Protein AF-A0A7Y4ZPU4-F1 (afdb_monomer)

Sequence (107 aa):
MRFALVAPAVALLSLLAGCPEPQPPSLPTEKPAQPGRGVACENEVGLVCPAGQEDGCPRTTVHVCIAKNQAAGPACELEIALVCTAGFVDACSLTPSPSKAHLCVAH

Foldseek 3Di:
DDDDDDDDDDDDDDPDDDDPDPPPPPDDPPDPPQVFFFAALVDPDAGDDDPQWGFCSVFFRGTFTFGPPDDFAAFLVPVDADDDDPQWHFQSPDVVRRGRTTTTTGD

Structure (mmCIF, N/CA/C/O backbone):
data_AF-A0A7Y4ZPU4-F1
#
_entry.id   AF-A0A7Y4ZPU4-F1
#
loop_
_atom_site.group_PDB
_atom_site.id
_atom_site.type_symbol
_atom_site.label_atom_id
_atom_site.label_alt_id
_atom_site.label_comp_id
_atom_site.label_asym_id
_atom_site.label_entity_id
_atom_site.label_seq_id
_atom_site.pdbx_PDB_ins_code
_atom_site.Cartn_x
_atom_site.Cartn_y
_atom_site.Cartn_z
_atom_site.occupancy
_atom_site.B_iso_o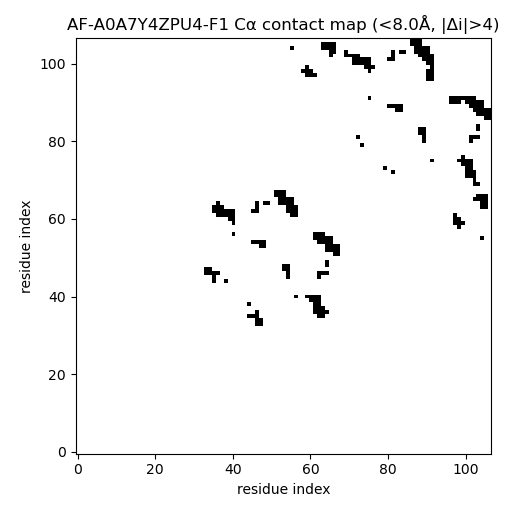r_equiv
_atom_site.auth_seq_id
_atom_site.auth_comp_id
_atom_site.auth_asym_id
_atom_site.auth_atom_id
_atom_site.pdbx_PDB_model_num
ATOM 1 N N . MET A 1 1 ? 5.004 -56.606 -62.945 1.00 37.44 1 MET A N 1
ATOM 2 C CA . MET A 1 1 ? 6.404 -57.034 -63.160 1.00 37.44 1 MET A CA 1
ATOM 3 C C . MET A 1 1 ? 7.212 -56.624 -61.937 1.00 37.44 1 MET A C 1
ATOM 5 O O . MET A 1 1 ? 7.030 -55.517 -61.455 1.00 37.44 1 MET A O 1
ATOM 9 N N . ARG A 1 2 ? 7.970 -57.573 -61.378 1.00 45.19 2 ARG A N 1
ATOM 10 C CA . ARG A 1 2 ? 8.811 -57.465 -60.171 1.00 45.19 2 ARG A CA 1
ATOM 11 C C . ARG A 1 2 ? 10.127 -56.750 -60.489 1.00 45.19 2 ARG A C 1
ATOM 13 O O . ARG A 1 2 ? 10.630 -57.030 -61.561 1.00 45.19 2 ARG A O 1
ATOM 20 N N . PHE A 1 3 ? 10.682 -55.994 -59.536 1.00 41.94 3 PHE A N 1
ATOM 21 C CA . PHE A 1 3 ? 12.110 -55.882 -59.137 1.00 41.94 3 PHE A CA 1
ATOM 22 C C . PHE A 1 3 ? 12.099 -55.077 -57.809 1.00 41.94 3 PHE A C 1
ATOM 24 O O . PHE A 1 3 ? 11.668 -53.935 -57.824 1.00 41.94 3 PHE A O 1
ATOM 31 N N . ALA A 1 4 ? 12.157 -55.659 -56.603 1.00 41.94 4 ALA A N 1
ATOM 32 C CA . ALA A 1 4 ? 13.240 -56.351 -55.885 1.00 41.94 4 ALA A CA 1
ATOM 33 C C . ALA A 1 4 ? 14.370 -55.422 -55.379 1.00 41.94 4 ALA A C 1
ATOM 35 O O . ALA A 1 4 ? 14.929 -54.689 -56.185 1.00 41.94 4 ALA A O 1
ATOM 36 N N . LEU A 1 5 ? 14.750 -55.627 -54.093 1.00 45.84 5 LEU A N 1
ATOM 37 C CA . LEU A 1 5 ? 16.078 -55.388 -53.465 1.00 45.84 5 LEU A CA 1
ATOM 38 C C . LEU A 1 5 ? 16.361 -53.915 -53.032 1.00 45.84 5 LEU A C 1
ATOM 40 O O . LEU A 1 5 ? 16.018 -53.002 -53.761 1.00 45.84 5 LEU A O 1
ATOM 44 N N . VAL A 1 6 ? 16.933 -53.531 -51.873 1.00 40.66 6 VAL A N 1
ATOM 45 C CA . VAL A 1 6 ? 17.786 -54.141 -50.823 1.00 40.66 6 VAL A CA 1
ATOM 46 C C . VAL A 1 6 ? 17.703 -53.256 -49.553 1.00 40.66 6 VAL A C 1
ATOM 48 O O . VAL A 1 6 ? 17.672 -52.035 -49.674 1.00 40.66 6 VAL A O 1
ATOM 51 N N . ALA A 1 7 ? 17.723 -53.836 -48.347 1.00 53.25 7 ALA A N 1
ATOM 52 C CA . ALA A 1 7 ? 17.980 -53.122 -47.083 1.00 53.25 7 ALA A CA 1
ATOM 53 C C . ALA A 1 7 ? 19.495 -52.949 -46.836 1.00 53.25 7 ALA A C 1
ATOM 55 O O . ALA A 1 7 ? 20.259 -53.836 -47.212 1.00 53.25 7 ALA A O 1
ATOM 56 N N . PRO A 1 8 ? 19.942 -51.927 -46.085 1.00 47.34 8 PRO A N 1
ATOM 57 C CA . PRO A 1 8 ? 20.579 -52.307 -44.826 1.00 47.34 8 PRO A CA 1
ATOM 58 C C . PRO A 1 8 ? 20.274 -51.381 -43.648 1.00 47.34 8 PRO A C 1
ATOM 60 O O . PRO A 1 8 ? 19.991 -50.192 -43.770 1.00 47.34 8 PRO A O 1
ATOM 63 N N . ALA A 1 9 ? 20.375 -52.010 -42.485 1.00 50.38 9 ALA A N 1
ATOM 64 C CA . ALA A 1 9 ? 20.382 -51.423 -41.169 1.00 50.38 9 ALA A CA 1
ATOM 65 C C . ALA A 1 9 ? 21.419 -50.302 -41.027 1.00 50.38 9 ALA A C 1
ATOM 67 O O . ALA A 1 9 ? 22.581 -50.468 -41.393 1.00 50.38 9 ALA A O 1
ATOM 68 N N . VAL A 1 10 ? 21.021 -49.226 -40.353 1.00 48.72 10 VAL A N 1
ATOM 69 C CA . VAL A 1 10 ? 21.949 -48.441 -39.542 1.00 48.72 10 VAL A CA 1
ATOM 70 C C . VAL A 1 10 ? 21.366 -48.392 -38.140 1.00 48.72 10 VAL A C 1
ATOM 72 O O . VAL A 1 10 ? 20.473 -47.610 -37.826 1.00 48.72 10 VAL A O 1
ATOM 75 N N . ALA A 1 11 ? 21.857 -49.311 -37.314 1.00 50.72 11 ALA A N 1
ATOM 76 C CA . ALA A 1 11 ? 21.788 -49.188 -35.876 1.00 50.72 11 ALA A CA 1
ATOM 77 C C . ALA A 1 11 ? 22.600 -47.952 -35.479 1.00 50.72 11 ALA A C 1
ATOM 79 O O . ALA A 1 11 ? 23.812 -47.915 -35.676 1.00 50.72 11 ALA A O 1
ATOM 80 N N . LEU A 1 12 ? 21.936 -46.952 -34.914 1.00 44.75 12 LEU A N 1
ATOM 81 C CA . LEU A 1 12 ? 22.599 -45.892 -34.169 1.00 44.75 12 LEU A CA 1
ATOM 82 C C . LEU A 1 12 ? 22.114 -45.980 -32.727 1.00 44.75 12 LEU A C 1
ATOM 84 O O . LEU A 1 12 ? 21.117 -45.381 -32.330 1.00 44.75 12 LEU A O 1
ATOM 88 N N . LEU A 1 13 ? 22.854 -46.793 -31.966 1.00 51.53 13 LEU A N 1
ATOM 89 C CA . LEU A 1 13 ? 22.993 -46.663 -30.521 1.00 51.53 13 LEU A CA 1
ATOM 90 C C . LEU A 1 13 ? 23.237 -45.185 -30.202 1.00 51.53 13 LEU A C 1
ATOM 92 O O . LEU A 1 13 ? 24.300 -44.653 -30.510 1.00 51.53 13 LEU A O 1
ATOM 96 N N . SER A 1 14 ? 22.277 -44.545 -29.548 1.00 48.19 14 SER A N 1
ATOM 97 C CA . SER A 1 14 ? 22.527 -43.318 -28.799 1.00 48.19 14 SER A CA 1
ATOM 98 C C . SER A 1 14 ? 22.435 -43.662 -27.318 1.00 48.19 14 SER A C 1
ATOM 100 O O . SER A 1 14 ? 21.383 -43.554 -26.697 1.00 48.19 14 SER A O 1
ATOM 102 N N . LEU A 1 15 ? 23.565 -44.128 -26.773 1.00 50.88 15 LEU A N 1
ATOM 103 C CA . LEU A 1 15 ? 23.901 -43.909 -25.370 1.00 50.88 15 LEU A CA 1
ATOM 104 C C . LEU A 1 15 ? 24.058 -42.399 -25.186 1.00 50.88 15 LEU A C 1
ATOM 106 O O . LEU A 1 15 ? 25.107 -41.852 -25.515 1.00 50.88 15 LEU A O 1
ATOM 110 N N . LEU A 1 16 ? 23.051 -41.737 -24.631 1.00 47.94 16 LEU A N 1
ATOM 111 C CA . LEU A 1 16 ? 23.253 -40.466 -23.956 1.00 47.94 16 LEU A CA 1
ATOM 112 C C . LEU A 1 16 ? 22.496 -40.523 -22.638 1.00 47.94 16 LEU A C 1
ATOM 114 O O . LEU A 1 16 ? 21.275 -40.615 -22.603 1.00 47.94 16 LEU A O 1
ATOM 118 N N . ALA A 1 17 ? 23.317 -40.598 -21.591 1.00 46.34 17 ALA A N 1
ATOM 119 C CA . ALA A 1 17 ? 23.124 -40.083 -20.250 1.00 46.34 17 ALA A CA 1
ATOM 120 C C . ALA A 1 17 ? 21.689 -39.696 -19.891 1.00 46.34 17 ALA A C 1
ATOM 122 O O . ALA A 1 17 ? 21.120 -38.771 -20.467 1.00 46.34 17 ALA A O 1
ATOM 123 N N . GLY A 1 18 ? 21.175 -40.345 -18.844 1.00 51.59 18 GLY A N 1
ATOM 124 C CA . GLY A 1 18 ? 20.063 -39.808 -18.083 1.00 51.59 18 GLY A CA 1
ATOM 125 C C . GLY A 1 18 ? 20.314 -38.333 -17.793 1.00 51.59 18 GLY A C 1
ATOM 126 O O . GLY A 1 18 ? 21.226 -37.977 -17.046 1.00 51.59 18 GLY A O 1
ATOM 127 N N . CYS A 1 19 ? 19.514 -37.477 -18.418 1.00 45.66 19 CYS A N 1
ATOM 128 C CA . CYS A 1 19 ? 19.313 -36.139 -17.917 1.00 45.66 19 CYS A CA 1
ATOM 129 C C . CYS A 1 19 ? 18.569 -36.315 -16.589 1.00 45.66 19 CYS A C 1
ATOM 131 O O . CYS A 1 19 ? 17.495 -36.921 -16.601 1.00 45.66 19 CYS A O 1
ATOM 133 N N . PRO A 1 20 ? 19.096 -35.852 -15.443 1.00 52.03 20 PRO A N 1
ATOM 134 C CA . PRO A 1 20 ? 18.222 -35.632 -14.309 1.00 52.03 20 PRO A CA 1
ATOM 135 C C . PRO A 1 20 ? 17.140 -34.667 -14.790 1.00 52.03 20 PRO A C 1
ATOM 137 O O . PRO A 1 20 ? 17.436 -33.563 -15.253 1.00 52.03 20 PRO A O 1
ATOM 140 N N . GLU A 1 21 ? 15.900 -35.140 -14.765 1.00 60.25 21 GLU A N 1
ATOM 141 C CA . GLU A 1 21 ? 14.722 -34.325 -15.012 1.00 60.25 21 GLU A CA 1
ATOM 142 C C . GLU A 1 21 ? 14.836 -33.093 -14.100 1.00 60.25 21 GLU A C 1
ATOM 144 O O . GLU A 1 21 ? 15.022 -33.262 -12.889 1.00 60.25 21 GLU A O 1
ATOM 149 N N . PRO A 1 22 ? 14.820 -31.856 -14.629 1.00 51.62 22 PRO A N 1
ATOM 150 C CA . PRO A 1 22 ? 14.807 -30.680 -13.779 1.00 51.62 22 PRO A CA 1
ATOM 151 C C . PRO A 1 22 ? 13.540 -30.755 -12.935 1.00 51.62 22 PRO A C 1
ATOM 153 O O . PRO A 1 22 ? 12.439 -30.589 -13.457 1.00 51.62 22 PRO A O 1
ATOM 156 N N . GLN A 1 23 ? 13.673 -31.043 -11.640 1.00 54.34 23 GLN A N 1
ATOM 157 C CA . GLN A 1 23 ? 12.550 -30.900 -10.728 1.00 54.34 23 GLN A CA 1
ATOM 158 C C . GLN A 1 23 ? 12.164 -29.419 -10.760 1.00 54.34 23 GLN A C 1
ATOM 160 O O . GLN A 1 23 ? 13.005 -28.581 -10.412 1.00 54.34 23 GLN A O 1
ATOM 165 N N . PRO A 1 24 ? 10.950 -29.064 -11.220 1.00 58.91 24 PRO A N 1
ATOM 166 C CA . PRO A 1 24 ? 10.526 -27.681 -11.179 1.00 58.91 24 PRO A CA 1
ATOM 167 C C . PRO A 1 24 ? 10.590 -27.233 -9.715 1.00 58.91 24 PRO A C 1
ATOM 169 O O . PRO A 1 24 ? 10.145 -27.981 -8.838 1.00 58.91 24 PRO A O 1
ATOM 172 N N . PRO A 1 25 ? 11.174 -26.062 -9.413 1.00 56.69 25 PRO A N 1
ATOM 173 C CA . PRO A 1 25 ? 11.153 -25.551 -8.056 1.00 56.69 25 PRO A CA 1
ATOM 174 C C . PRO A 1 25 ? 9.690 -25.433 -7.629 1.00 56.69 25 PRO A C 1
ATOM 176 O O . PRO A 1 25 ? 8.903 -24.738 -8.272 1.00 56.69 25 PRO A O 1
ATOM 179 N N . SER A 1 26 ? 9.320 -26.144 -6.564 1.00 55.78 26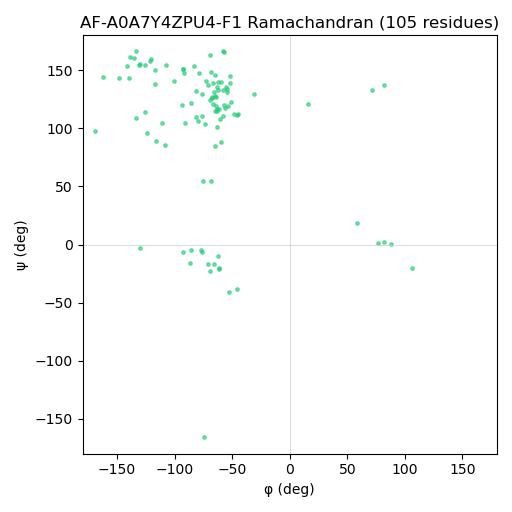 SER A N 1
ATOM 180 C CA . SER A 1 26 ? 8.026 -25.995 -5.906 1.00 55.78 26 SER A CA 1
ATOM 181 C C . SER A 1 26 ? 7.962 -24.596 -5.300 1.00 55.78 26 SER A C 1
ATOM 183 O O . SER A 1 26 ? 8.315 -24.397 -4.138 1.00 55.78 26 SER A O 1
ATOM 185 N N . LEU A 1 27 ? 7.574 -23.608 -6.106 1.00 56.94 27 LEU A N 1
ATOM 186 C CA . LEU A 1 27 ? 7.269 -22.281 -5.602 1.00 56.94 27 LEU A CA 1
ATOM 187 C C . LEU A 1 27 ? 6.012 -22.382 -4.726 1.00 56.94 27 LEU A C 1
ATOM 189 O O . LEU A 1 27 ? 5.078 -23.115 -5.078 1.00 56.94 27 LEU A O 1
ATOM 193 N N . PRO A 1 28 ? 5.976 -21.683 -3.575 1.00 54.09 28 PRO A N 1
ATOM 194 C CA . PRO A 1 28 ? 4.748 -21.538 -2.807 1.00 54.09 28 PRO A CA 1
ATOM 195 C C . PRO A 1 28 ? 3.651 -21.042 -3.748 1.00 54.09 28 PRO A C 1
ATOM 197 O O . PRO A 1 28 ? 3.938 -20.304 -4.686 1.00 54.09 28 PRO A O 1
ATOM 200 N N . THR A 1 29 ? 2.414 -21.495 -3.536 1.00 47.56 29 THR A N 1
ATOM 201 C CA . THR A 1 29 ? 1.265 -21.135 -4.373 1.00 47.56 29 THR A CA 1
ATOM 202 C C . THR A 1 29 ? 1.074 -19.610 -4.330 1.00 47.56 29 THR A C 1
ATOM 204 O O . THR A 1 29 ? 0.412 -19.048 -3.459 1.00 47.56 29 THR A O 1
ATOM 207 N N . GLU A 1 30 ? 1.752 -18.899 -5.228 1.00 51.09 30 GLU A N 1
ATOM 208 C CA . GLU A 1 30 ? 1.542 -17.480 -5.431 1.00 51.09 30 GLU A CA 1
ATOM 209 C C . GLU A 1 30 ? 0.215 -17.369 -6.165 1.00 51.09 30 GLU A C 1
ATOM 211 O O . GLU A 1 30 ? 0.082 -17.669 -7.354 1.00 51.09 30 GLU A O 1
ATOM 216 N N . LYS A 1 31 ? -0.806 -16.984 -5.392 1.00 48.72 31 LYS A N 1
ATOM 217 C CA . LYS A 1 31 ? -2.016 -16.317 -5.874 1.00 48.72 31 LYS A CA 1
ATOM 218 C C . LYS A 1 31 ? -1.640 -15.480 -7.104 1.00 48.72 31 LYS A C 1
ATOM 220 O O . LYS A 1 31 ? -0.681 -14.720 -6.981 1.00 48.72 31 LYS A O 1
ATOM 225 N N . PRO A 1 32 ? -2.352 -15.588 -8.245 1.00 49.47 32 PRO A N 1
ATOM 226 C CA . PRO A 1 32 ? -1.946 -14.917 -9.472 1.00 49.47 32 PRO A CA 1
ATOM 227 C C . PRO A 1 32 ? -1.634 -13.454 -9.173 1.00 49.47 32 PRO A C 1
ATOM 229 O O . PRO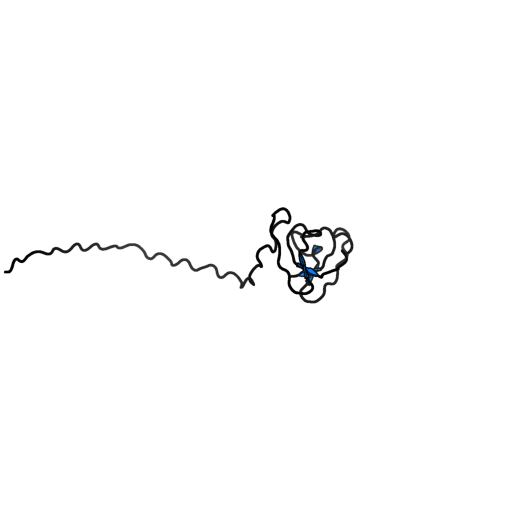 A 1 32 ? -2.531 -12.706 -8.767 1.00 49.47 32 PRO A O 1
ATOM 232 N N . ALA A 1 33 ? -0.361 -13.071 -9.295 1.00 55.31 33 ALA A N 1
ATOM 233 C CA . ALA A 1 33 ? 0.032 -11.679 -9.219 1.00 55.31 33 ALA A CA 1
ATOM 234 C C . ALA A 1 33 ? -0.761 -10.978 -10.320 1.00 55.31 33 ALA A C 1
ATOM 236 O O . ALA A 1 33 ? -0.596 -11.278 -11.504 1.00 55.31 33 ALA A O 1
ATOM 237 N N . GLN A 1 34 ? -1.721 -10.139 -9.925 1.00 60.88 34 GLN A N 1
ATOM 238 C CA . GLN A 1 34 ? -2.487 -9.370 -10.893 1.00 60.88 34 GLN A CA 1
ATOM 239 C C . GLN A 1 34 ? -1.484 -8.591 -11.749 1.00 60.88 34 GLN A C 1
ATOM 241 O O . GLN A 1 34 ? -0.528 -8.046 -11.186 1.00 60.88 34 GLN A O 1
ATOM 246 N N . PRO A 1 35 ? -1.661 -8.552 -13.080 1.00 60.00 35 PRO A N 1
ATOM 247 C CA . PRO A 1 35 ? -0.747 -7.826 -13.947 1.00 60.00 35 PRO A CA 1
ATOM 248 C C . PRO A 1 35 ? -0.624 -6.387 -13.430 1.00 60.00 35 PRO A C 1
ATOM 250 O O . PRO A 1 35 ? -1.626 -5.691 -13.289 1.00 60.00 35 PRO A O 1
ATOM 253 N N . GLY A 1 36 ? 0.596 -5.994 -13.056 1.00 67.94 36 GLY A N 1
ATOM 254 C CA . GLY A 1 36 ? 0.906 -4.670 -12.515 1.00 67.94 36 GLY A CA 1
ATOM 255 C C . GLY A 1 36 ? 1.179 -4.604 -11.010 1.00 67.94 36 GLY A C 1
ATOM 256 O O . GLY A 1 36 ? 1.836 -3.664 -10.588 1.00 67.94 36 GLY A O 1
ATOM 257 N N . ARG A 1 37 ? 0.768 -5.571 -10.174 1.00 81.50 37 ARG A N 1
ATOM 258 C CA . ARG A 1 37 ? 1.001 -5.456 -8.718 1.00 81.50 37 ARG A CA 1
ATOM 259 C C . ARG A 1 37 ? 2.501 -5.456 -8.403 1.00 81.50 37 ARG A C 1
ATOM 261 O O . ARG A 1 37 ? 3.213 -6.371 -8.801 1.00 81.50 37 ARG A O 1
ATOM 268 N N . GLY A 1 38 ? 2.961 -4.455 -7.655 1.00 83.06 38 GLY A N 1
ATOM 269 C CA . GLY A 1 38 ? 4.372 -4.306 -7.283 1.00 83.06 38 GLY A CA 1
ATOM 270 C C . GLY A 1 38 ? 5.267 -3.766 -8.403 1.00 83.06 38 GLY A C 1
ATOM 271 O O . GLY A 1 38 ? 6.466 -3.606 -8.191 1.00 83.06 38 GLY A O 1
ATOM 272 N N . VAL A 1 39 ? 4.707 -3.458 -9.577 1.00 88.56 39 VAL A N 1
ATOM 273 C CA . VAL A 1 39 ? 5.425 -2.754 -10.644 1.00 88.56 39 VAL A CA 1
ATOM 274 C C . VAL A 1 39 ? 5.589 -1.292 -10.241 1.00 88.56 39 VAL A C 1
ATOM 276 O O . VAL A 1 39 ? 4.681 -0.708 -9.652 1.00 88.56 39 VAL A O 1
ATOM 279 N N . ALA A 1 40 ? 6.747 -0.704 -10.542 1.00 89.06 40 ALA A N 1
ATOM 280 C CA . ALA A 1 40 ? 7.015 0.697 -10.241 1.00 89.06 40 ALA A CA 1
ATOM 281 C C . ALA A 1 40 ? 6.040 1.613 -10.993 1.00 89.06 40 ALA A C 1
ATOM 283 O O . ALA A 1 40 ? 5.728 1.355 -12.159 1.00 89.06 40 ALA A O 1
ATOM 284 N N . CYS A 1 41 ? 5.582 2.657 -10.315 1.00 89.69 41 CYS A N 1
ATOM 285 C CA . CYS A 1 41 ? 4.586 3.608 -10.804 1.00 89.69 41 CYS A CA 1
ATOM 286 C C . CYS A 1 41 ? 4.988 4.384 -12.061 1.00 89.69 41 CYS A C 1
ATOM 288 O O . CYS A 1 41 ? 4.148 4.939 -12.761 1.00 89.69 41 CYS A O 1
ATOM 290 N N . GLU A 1 42 ? 6.284 4.444 -12.338 1.00 89.81 42 GLU A N 1
ATOM 291 C CA . GLU A 1 42 ? 6.858 5.056 -13.528 1.00 89.81 42 GLU A CA 1
ATOM 292 C C . GLU A 1 42 ? 6.583 4.238 -14.795 1.00 89.81 42 GLU A C 1
ATOM 294 O O . GLU A 1 42 ? 6.730 4.752 -15.903 1.00 89.81 42 GLU A O 1
ATOM 299 N N . ASN A 1 43 ? 6.201 2.967 -14.651 1.00 86.81 43 ASN A N 1
ATOM 300 C CA . ASN A 1 43 ? 5.780 2.154 -15.779 1.00 86.81 43 ASN A CA 1
ATOM 301 C C . ASN A 1 43 ? 4.318 2.469 -16.096 1.00 86.81 43 ASN A C 1
ATOM 303 O O . ASN A 1 43 ? 3.473 2.435 -15.210 1.00 86.81 43 ASN A O 1
ATOM 307 N N . GLU A 1 44 ? 4.002 2.702 -17.370 1.00 83.06 44 GLU A N 1
ATOM 308 C CA . GLU A 1 44 ? 2.639 2.996 -17.837 1.00 83.06 44 GLU A CA 1
ATOM 309 C C . GLU A 1 44 ? 1.753 1.735 -17.877 1.00 83.06 44 GLU A C 1
ATOM 311 O O . GLU A 1 44 ? 1.182 1.361 -18.903 1.00 83.06 44 GLU A O 1
ATOM 316 N N . VAL A 1 45 ? 1.664 1.040 -16.745 1.00 84.12 45 VAL A N 1
ATOM 317 C CA . VAL A 1 45 ? 0.766 -0.089 -16.512 1.00 84.12 45 VAL A CA 1
ATOM 318 C C . VAL A 1 45 ? -0.358 0.357 -15.581 1.00 84.12 45 VAL A C 1
ATOM 320 O O . VAL A 1 45 ? -0.216 1.307 -14.823 1.00 84.12 45 VAL A O 1
ATOM 323 N N . GLY A 1 46 ? -1.510 -0.303 -15.647 1.00 78.00 46 GLY A N 1
ATOM 324 C CA . GLY A 1 46 ? -2.615 -0.052 -14.723 1.00 78.00 46 GLY A CA 1
ATOM 325 C C . GLY A 1 46 ? -2.907 -1.298 -13.907 1.00 78.00 46 GLY A C 1
ATOM 326 O O . GLY A 1 46 ? -2.947 -2.398 -14.465 1.00 78.00 46 GLY A O 1
ATOM 327 N N . LEU A 1 47 ? -3.150 -1.137 -12.606 1.00 87.19 47 LEU A N 1
ATOM 328 C CA . LEU A 1 47 ? -3.583 -2.243 -11.760 1.00 87.19 47 LEU A CA 1
ATOM 329 C C . LEU A 1 47 ? -5.109 -2.289 -11.662 1.00 87.19 47 LEU A C 1
ATOM 331 O O . LEU A 1 47 ? -5.763 -1.362 -11.185 1.00 87.19 47 LEU A O 1
ATOM 335 N N . VAL A 1 48 ? -5.693 -3.409 -12.088 1.00 88.38 48 VAL A N 1
ATOM 336 C CA . VAL A 1 48 ? -7.133 -3.644 -11.937 1.00 88.38 48 VAL A CA 1
ATOM 337 C C . VAL A 1 48 ? -7.423 -4.101 -10.513 1.00 88.38 48 VAL A C 1
ATOM 339 O O . VAL A 1 48 ? -7.160 -5.247 -10.145 1.00 88.38 48 VAL A O 1
ATOM 342 N N . CYS A 1 49 ? -8.007 -3.209 -9.722 1.00 87.25 49 CYS A N 1
ATOM 343 C CA . CYS A 1 49 ? -8.337 -3.484 -8.332 1.00 87.25 49 CYS A CA 1
ATOM 344 C C . CYS A 1 49 ? -9.767 -4.020 -8.141 1.00 87.25 49 CYS A C 1
ATOM 346 O O . CYS A 1 49 ? -10.663 -3.696 -8.927 1.00 87.25 49 CYS A O 1
ATOM 348 N N . PRO A 1 50 ? -10.007 -4.837 -7.096 1.00 88.25 50 PRO A N 1
ATOM 349 C CA . PRO A 1 50 ? -11.344 -5.308 -6.741 1.00 88.25 50 PRO A CA 1
ATOM 350 C C . PRO A 1 50 ? -12.335 -4.168 -6.467 1.00 88.25 50 PRO A C 1
ATOM 352 O O . PRO A 1 50 ? -11.960 -3.015 -6.244 1.00 88.25 50 PRO A O 1
ATOM 355 N N . ALA A 1 51 ? -13.627 -4.502 -6.407 1.00 86.62 51 ALA A N 1
ATOM 356 C CA . ALA A 1 51 ? -14.656 -3.548 -6.002 1.00 86.62 51 ALA A CA 1
ATOM 357 C C . ALA A 1 51 ? -14.325 -2.923 -4.632 1.00 86.62 51 ALA A C 1
ATOM 359 O O . ALA A 1 51 ? -13.951 -3.617 -3.689 1.00 86.62 51 ALA A O 1
ATOM 360 N N . GLY A 1 52 ? -14.458 -1.598 -4.536 1.00 84.94 52 GLY A N 1
ATOM 361 C CA . GLY A 1 52 ? -14.097 -0.842 -3.331 1.00 84.94 52 GLY A CA 1
ATOM 362 C C . GLY A 1 52 ? -12.608 -0.504 -3.201 1.00 84.94 52 GLY A C 1
ATOM 363 O O . GLY A 1 52 ? -12.235 0.141 -2.225 1.00 84.94 52 GLY A O 1
ATOM 364 N N . GLN A 1 53 ? -11.775 -0.871 -4.179 1.00 90.38 53 GLN A N 1
ATOM 365 C CA . GLN A 1 53 ? -10.352 -0.533 -4.220 1.00 90.38 53 GLN A CA 1
ATOM 366 C C . GLN A 1 53 ? -9.990 0.256 -5.485 1.00 90.38 53 GLN A C 1
ATOM 368 O O . GLN A 1 53 ? -10.720 0.241 -6.480 1.00 90.38 53 GLN A O 1
ATOM 373 N N . GLU A 1 54 ? -8.883 0.983 -5.430 1.00 90.69 54 GLU A N 1
ATOM 374 C CA . GLU A 1 54 ? -8.318 1.754 -6.540 1.00 90.69 54 GLU A CA 1
ATOM 375 C C . GLU A 1 54 ? -6.807 1.533 -6.628 1.00 90.69 54 GLU A C 1
ATOM 377 O O . GLU A 1 54 ? -6.184 1.090 -5.659 1.00 90.69 54 GLU A O 1
ATOM 382 N N . ASP A 1 55 ? -6.236 1.824 -7.797 1.00 90.19 55 ASP A N 1
ATOM 383 C CA . ASP A 1 55 ? -4.789 1.813 -7.980 1.00 90.19 55 ASP A CA 1
ATOM 384 C C . ASP A 1 55 ? -4.164 2.903 -7.102 1.00 90.19 55 ASP A C 1
ATOM 386 O O . ASP A 1 55 ? -4.479 4.089 -7.222 1.00 90.19 55 ASP A O 1
ATOM 390 N N . GLY A 1 56 ? -3.311 2.473 -6.178 1.00 89.38 56 GLY A N 1
ATOM 391 C CA . GLY A 1 56 ? -2.654 3.313 -5.194 1.00 89.38 56 GLY A CA 1
ATOM 392 C C . GLY A 1 56 ? -1.505 4.133 -5.747 1.00 89.38 56 GLY A C 1
ATOM 393 O O . GLY A 1 56 ? -1.031 5.009 -5.033 1.00 89.38 56 GLY A O 1
ATOM 394 N N . CYS A 1 57 ? -1.117 3.926 -7.006 1.00 90.50 57 CYS A N 1
ATOM 395 C CA . CYS A 1 57 ? 0.016 4.594 -7.626 1.00 90.50 57 CYS A CA 1
ATOM 396 C C . CYS A 1 57 ? 0.143 6.126 -7.418 1.00 90.50 57 CYS A C 1
ATOM 398 O O . CYS A 1 57 ? 1.246 6.591 -7.143 1.00 90.50 57 CYS A O 1
ATOM 400 N N . PRO A 1 58 ? -0.923 6.958 -7.408 1.00 86.31 58 PRO A N 1
ATOM 401 C CA . PRO A 1 58 ? -0.792 8.383 -7.053 1.00 86.31 58 PRO A CA 1
ATOM 402 C C . PRO A 1 58 ? -0.310 8.656 -5.611 1.00 86.31 58 PRO A C 1
ATOM 404 O O . PRO A 1 58 ? -0.046 9.802 -5.252 1.00 86.31 58 PRO A O 1
ATOM 407 N N . ARG A 1 59 ? -0.251 7.630 -4.759 1.00 88.25 59 ARG A N 1
ATOM 408 C CA . ARG A 1 59 ? 0.053 7.685 -3.320 1.00 88.25 59 ARG A CA 1
ATOM 409 C C . ARG A 1 59 ? 1.140 6.686 -2.896 1.00 88.25 59 ARG A C 1
ATOM 411 O O . ARG A 1 59 ? 1.527 6.659 -1.723 1.00 88.25 59 ARG A O 1
ATOM 418 N N . THR A 1 60 ? 1.629 5.871 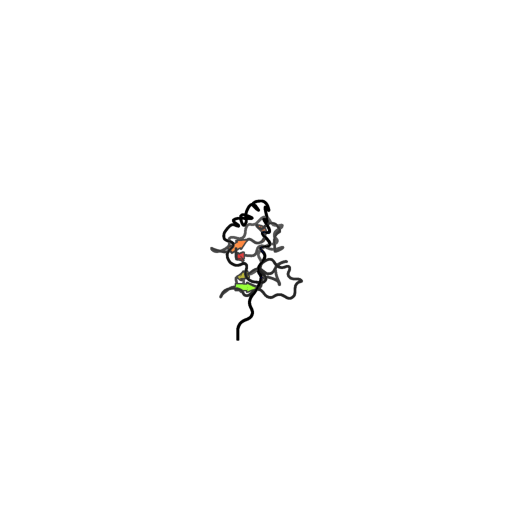-3.826 1.00 90.12 60 THR A N 1
ATOM 419 C CA . THR A 1 60 ? 2.619 4.814 -3.603 1.00 90.12 60 THR A CA 1
ATOM 420 C C . THR A 1 60 ? 3.712 4.863 -4.672 1.00 90.12 60 THR A C 1
ATOM 422 O O . THR A 1 60 ? 3.589 5.554 -5.674 1.00 90.12 60 THR A O 1
ATOM 425 N N . THR A 1 61 ? 4.822 4.164 -4.456 1.00 90.75 61 THR A N 1
ATOM 426 C CA . THR A 1 61 ? 5.929 4.030 -5.420 1.00 90.75 61 THR A CA 1
ATOM 427 C C . THR A 1 61 ? 5.719 2.875 -6.396 1.00 90.75 61 THR A C 1
ATOM 429 O O . THR A 1 61 ? 6.377 2.796 -7.430 1.00 90.75 61 THR A O 1
ATOM 432 N N . VAL A 1 62 ? 4.794 1.973 -6.074 1.00 91.06 62 VAL A N 1
ATOM 433 C CA . VAL A 1 62 ? 4.416 0.828 -6.900 1.00 91.06 62 VAL A CA 1
ATOM 434 C C . VAL A 1 62 ? 2.906 0.756 -7.037 1.00 91.06 62 VAL A C 1
ATOM 436 O O . VAL A 1 62 ? 2.171 1.174 -6.139 1.00 91.06 62 VAL A O 1
ATOM 439 N N . HIS A 1 63 ? 2.441 0.153 -8.120 1.00 90.94 63 HIS A N 1
ATOM 440 C CA . HIS A 1 63 ? 1.037 -0.174 -8.308 1.00 90.94 63 HIS A CA 1
ATOM 441 C C . HIS A 1 63 ? 0.592 -1.210 -7.270 1.00 90.94 63 HIS A C 1
ATOM 443 O O . HIS A 1 63 ? 1.049 -2.359 -7.243 1.00 90.94 63 HIS A O 1
ATOM 449 N N . VAL A 1 64 ? -0.318 -0.802 -6.392 1.00 90.88 64 VAL A N 1
ATOM 450 C CA . VAL A 1 64 ? -0.902 -1.648 -5.351 1.00 90.88 64 VAL A CA 1
ATOM 451 C C . VAL A 1 64 ? -2.329 -1.201 -5.093 1.00 90.88 64 VAL A C 1
ATOM 453 O O . VAL A 1 64 ? -2.629 -0.013 -5.147 1.00 90.88 64 VAL A O 1
ATOM 456 N N . CYS A 1 65 ? -3.227 -2.140 -4.819 1.00 90.44 65 CYS A N 1
ATOM 457 C CA . CYS A 1 65 ? -4.606 -1.783 -4.532 1.00 90.44 65 CYS A CA 1
ATOM 458 C C . CYS A 1 65 ? -4.744 -1.230 -3.116 1.00 90.44 65 CYS A C 1
ATOM 460 O O . CYS A 1 65 ? -4.306 -1.853 -2.147 1.00 90.44 65 CYS A O 1
ATOM 462 N N . ILE A 1 66 ? -5.392 -0.076 -3.007 1.00 90.12 66 ILE A N 1
ATOM 463 C CA . ILE A 1 66 ? -5.750 0.570 -1.741 1.00 90.12 66 ILE A CA 1
ATOM 464 C C . ILE A 1 66 ? -7.262 0.734 -1.653 1.00 90.12 66 ILE A C 1
ATOM 466 O O . ILE A 1 66 ? -7.960 0.716 -2.669 1.00 90.12 66 ILE A O 1
ATOM 470 N N . ALA A 1 67 ? -7.788 0.899 -0.443 1.00 86.69 67 ALA A N 1
ATOM 471 C CA . ALA A 1 67 ? -9.206 1.183 -0.264 1.00 86.69 67 ALA A CA 1
ATOM 472 C C . ALA A 1 67 ? -9.586 2.532 -0.908 1.00 86.69 67 ALA A C 1
ATOM 474 O O . ALA A 1 67 ? -8.893 3.541 -0.735 1.00 86.69 67 ALA A O 1
ATOM 475 N N . LYS A 1 68 ? -10.716 2.560 -1.630 1.00 85.31 68 LYS A N 1
ATOM 476 C CA . LYS A 1 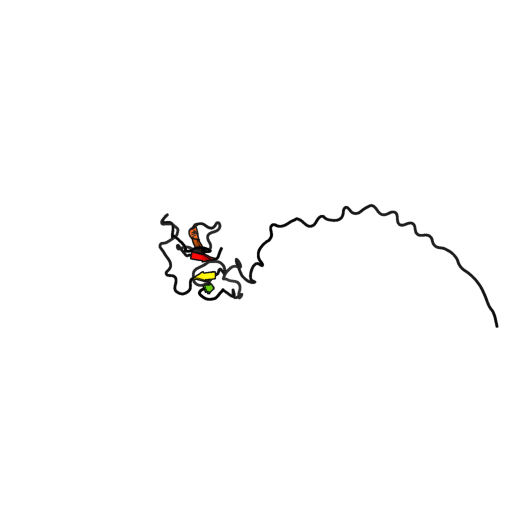68 ? -11.228 3.800 -2.228 1.00 85.31 68 LYS A CA 1
ATOM 477 C C . LYS A 1 68 ? -11.509 4.846 -1.161 1.00 85.31 68 LYS A C 1
ATOM 479 O O . LYS A 1 68 ? -12.085 4.527 -0.122 1.00 85.31 68 LYS A O 1
ATOM 484 N N . ASN A 1 69 ? -11.175 6.102 -1.453 1.00 81.25 69 ASN A N 1
ATOM 485 C CA . ASN A 1 69 ? -11.379 7.240 -0.544 1.00 81.25 69 ASN A CA 1
ATOM 486 C C . ASN A 1 69 ? -10.669 7.105 0.815 1.00 81.25 69 ASN A C 1
ATOM 488 O O . ASN A 1 69 ? -11.026 7.801 1.766 1.00 81.25 69 ASN A O 1
ATOM 492 N N . GLN A 1 70 ? -9.668 6.229 0.934 1.00 82.62 70 GLN A N 1
ATOM 493 C CA . GLN A 1 70 ? -8.855 6.189 2.139 1.00 82.62 70 GLN A CA 1
ATOM 494 C C . GLN A 1 70 ? -8.020 7.472 2.241 1.00 82.62 70 GLN A C 1
ATOM 496 O O . GLN A 1 70 ? -7.279 7.812 1.316 1.00 82.62 70 GLN A O 1
ATOM 501 N N . ALA A 1 71 ? -8.104 8.167 3.374 1.00 82.38 71 ALA A N 1
ATOM 502 C CA . ALA A 1 71 ? -7.174 9.243 3.687 1.00 82.38 71 ALA A CA 1
ATOM 503 C C . ALA A 1 71 ? -5.788 8.662 4.004 1.00 82.38 71 ALA A C 1
ATOM 505 O O . ALA A 1 71 ? -5.681 7.669 4.726 1.00 82.38 71 ALA A O 1
ATOM 506 N N . ALA A 1 72 ? -4.736 9.290 3.476 1.00 84.81 72 ALA A N 1
ATOM 507 C CA . ALA A 1 72 ? -3.382 8.992 3.921 1.00 84.81 72 ALA A CA 1
ATOM 508 C C . ALA A 1 72 ? -3.249 9.355 5.404 1.00 84.81 72 ALA A C 1
ATOM 510 O O . ALA A 1 72 ? -3.700 10.421 5.832 1.00 84.81 72 ALA A O 1
ATOM 511 N N . GLY A 1 73 ? -2.679 8.438 6.177 1.00 85.94 73 GLY A N 1
ATOM 512 C CA . GLY A 1 73 ? -2.362 8.656 7.577 1.00 85.94 73 GLY A CA 1
ATOM 513 C C . GLY A 1 73 ? -1.138 9.561 7.761 1.00 85.94 73 GLY A C 1
ATOM 514 O O . GLY A 1 73 ? -0.700 10.229 6.819 1.00 85.94 73 GLY A O 1
ATOM 515 N N . PRO A 1 74 ? -0.572 9.591 8.981 1.00 88.81 74 PRO A N 1
ATOM 516 C CA . PRO A 1 74 ? 0.696 10.265 9.230 1.00 88.81 74 PRO A CA 1
ATOM 517 C C . PRO A 1 74 ? 1.819 9.717 8.335 1.00 88.81 74 PRO A C 1
ATOM 519 O O . PRO A 1 74 ? 1.692 8.665 7.705 1.00 88.81 74 PRO A O 1
ATOM 522 N N . ALA A 1 75 ? 2.922 10.456 8.269 1.00 90.50 75 ALA A N 1
ATOM 523 C CA . ALA A 1 75 ? 4.116 10.021 7.557 1.00 90.50 75 ALA A CA 1
ATOM 524 C C . ALA A 1 75 ? 4.722 8.774 8.230 1.00 90.50 75 ALA A C 1
ATOM 526 O O . ALA A 1 75 ? 4.646 8.669 9.453 1.00 90.50 75 ALA A O 1
ATOM 527 N N . CYS A 1 76 ? 5.318 7.859 7.458 1.00 89.19 76 CYS A N 1
ATOM 528 C CA . CYS A 1 76 ? 5.884 6.604 7.979 1.00 89.19 76 CYS A CA 1
ATOM 529 C C . CYS A 1 76 ? 7.016 6.830 8.998 1.00 89.19 76 CYS A C 1
ATOM 531 O O . CYS A 1 76 ? 7.335 5.935 9.774 1.00 89.19 76 CYS A O 1
ATOM 533 N N . GLU A 1 77 ? 7.654 8.005 8.982 1.00 89.75 77 GLU A N 1
ATOM 534 C CA . GLU A 1 77 ? 8.686 8.396 9.947 1.00 89.75 77 GLU A CA 1
ATOM 535 C C . GLU A 1 77 ? 8.118 8.621 11.354 1.00 89.75 77 GLU A C 1
ATOM 537 O O . GLU A 1 77 ? 8.849 8.558 12.342 1.00 89.75 77 GLU A O 1
ATOM 542 N N . LEU A 1 78 ? 6.818 8.901 11.453 1.00 86.31 78 LEU A N 1
ATOM 543 C CA . LEU A 1 78 ? 6.104 8.859 12.717 1.00 86.31 78 LEU A CA 1
ATOM 544 C C . LEU A 1 78 ? 5.761 7.389 12.954 1.00 86.31 78 LEU A C 1
ATOM 546 O O . LEU A 1 78 ? 4.921 6.859 12.243 1.00 86.31 78 LEU A O 1
ATOM 550 N N . GLU A 1 79 ? 6.404 6.735 13.928 1.00 77.38 79 GLU A N 1
ATOM 551 C CA . GLU A 1 79 ? 6.241 5.301 14.248 1.00 77.38 79 GLU A CA 1
ATOM 552 C C . GLU A 1 79 ? 4.845 4.970 14.836 1.00 77.38 79 GLU A C 1
ATOM 554 O O . GLU A 1 79 ? 4.702 4.424 15.931 1.00 77.38 79 GLU A O 1
ATOM 559 N N . ILE A 1 80 ? 3.785 5.345 14.123 1.00 80.62 80 ILE A N 1
ATOM 560 C CA . ILE A 1 80 ? 2.381 5.212 14.495 1.00 80.62 80 ILE A CA 1
ATOM 561 C C . ILE A 1 80 ? 1.764 4.162 13.579 1.00 80.62 80 ILE A C 1
ATOM 563 O O . ILE A 1 80 ? 1.439 4.447 12.436 1.00 80.62 80 ILE A O 1
ATOM 567 N N . ALA A 1 81 ? 1.532 2.954 14.083 1.00 75.25 81 ALA A N 1
ATOM 568 C CA . ALA A 1 81 ? 0.900 1.914 13.277 1.00 75.25 81 ALA A CA 1
ATOM 569 C C . ALA A 1 81 ? -0.544 2.291 12.897 1.00 75.25 81 ALA A C 1
ATOM 571 O O . ALA A 1 81 ? -1.373 2.589 13.766 1.00 75.25 81 ALA A O 1
ATOM 572 N N . LEU A 1 82 ? -0.866 2.218 11.603 1.00 85.81 82 LEU A N 1
ATOM 573 C CA . LEU A 1 82 ? -2.244 2.332 11.139 1.00 85.81 82 LEU A CA 1
ATOM 574 C C . LEU A 1 82 ? -2.919 0.962 11.197 1.00 85.81 82 LEU A C 1
ATOM 576 O O . LEU A 1 82 ? -2.489 0.002 10.560 1.00 85.81 82 LEU A O 1
ATOM 580 N N . VAL A 1 83 ? -4.015 0.874 11.949 1.00 86.62 83 VAL A N 1
ATOM 581 C CA . VA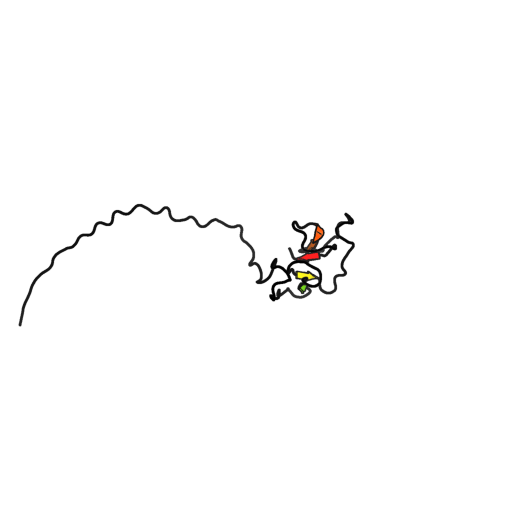L A 1 83 ? -4.812 -0.353 12.010 1.00 86.62 83 VAL A CA 1
ATOM 582 C C . VAL A 1 83 ? -5.639 -0.471 10.737 1.00 86.62 83 VAL A C 1
ATOM 584 O O . VAL A 1 83 ? -6.587 0.284 10.517 1.00 86.62 83 VAL A O 1
ATOM 587 N N . CYS A 1 84 ? -5.282 -1.447 9.912 1.00 86.50 84 CYS A N 1
ATOM 588 C CA . CYS A 1 84 ? -5.994 -1.758 8.686 1.00 86.50 84 CYS A CA 1
ATOM 589 C C . CYS A 1 84 ? -7.065 -2.829 8.904 1.00 86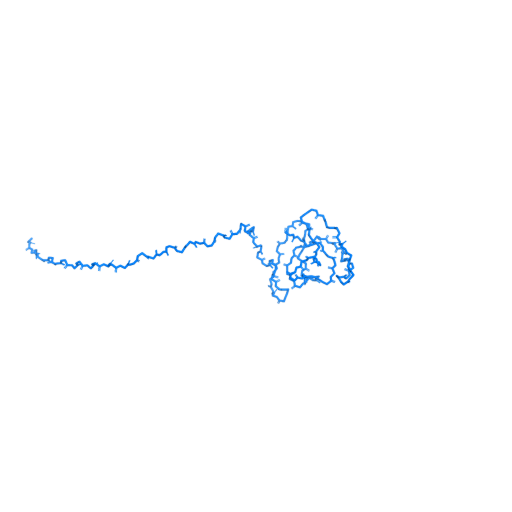.50 84 CYS A C 1
ATOM 591 O O . CYS A 1 84 ? -6.973 -3.679 9.791 1.00 86.50 84 CYS A O 1
ATOM 593 N N . THR A 1 85 ? -8.118 -2.772 8.092 1.00 84.81 85 THR A N 1
ATOM 594 C CA . THR A 1 85 ? -9.174 -3.788 8.081 1.00 84.81 85 THR A CA 1
ATOM 595 C C . THR A 1 85 ? -8.651 -5.116 7.528 1.00 84.81 85 THR A C 1
ATOM 597 O O . THR A 1 85 ? -7.598 -5.182 6.895 1.00 84.81 85 THR A O 1
ATOM 600 N N . ALA A 1 86 ? -9.382 -6.206 7.776 1.00 83.50 86 ALA A N 1
ATOM 601 C CA . ALA A 1 86 ? -8.959 -7.544 7.369 1.00 83.50 86 ALA A CA 1
ATOM 602 C C . ALA A 1 86 ? -8.640 -7.625 5.862 1.00 83.50 86 ALA A C 1
ATOM 604 O O . ALA A 1 86 ? -9.436 -7.197 5.027 1.00 83.50 86 ALA A O 1
ATOM 605 N N . GLY A 1 87 ? -7.480 -8.201 5.529 1.00 80.81 87 GLY A N 1
ATOM 606 C CA . GLY A 1 87 ? -6.981 -8.300 4.151 1.00 80.81 87 GLY A CA 1
ATOM 607 C C . GLY A 1 87 ? -6.161 -7.094 3.678 1.00 80.81 87 GLY A C 1
ATOM 608 O O . GLY A 1 87 ? -5.676 -7.098 2.547 1.00 80.81 87 GLY A O 1
ATOM 609 N N . PHE A 1 88 ? -5.971 -6.095 4.539 1.00 88.75 88 PHE A N 1
ATOM 610 C CA . PHE A 1 88 ? -5.080 -4.970 4.302 1.00 88.75 88 PHE A CA 1
ATOM 611 C C . PHE A 1 88 ? -3.956 -4.949 5.332 1.00 88.75 88 PHE A C 1
ATOM 613 O O . PHE A 1 88 ? -4.124 -5.365 6.480 1.00 88.75 88 PHE A O 1
ATOM 620 N N . VAL A 1 89 ? -2.815 -4.429 4.911 1.00 90.88 89 VAL A N 1
ATOM 621 C CA . VAL A 1 89 ? 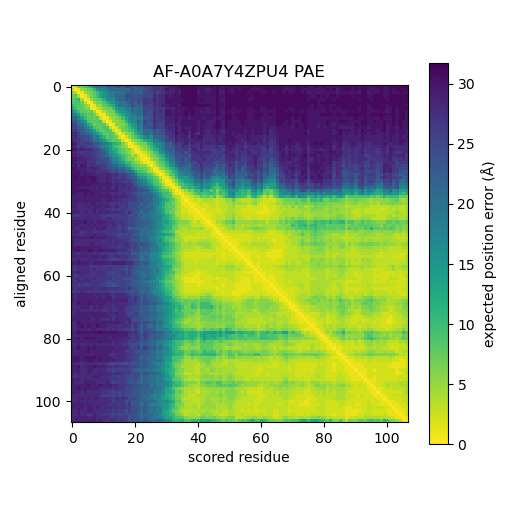-1.651 -4.183 5.757 1.00 90.88 89 VAL A CA 1
ATOM 622 C C . VAL A 1 89 ? -1.239 -2.731 5.621 1.00 90.88 89 VAL A C 1
ATOM 624 O O . VAL A 1 89 ? -1.511 -2.082 4.610 1.00 90.88 89 VAL A O 1
ATOM 627 N N . ASP A 1 90 ? -0.593 -2.222 6.655 1.00 90.31 90 ASP A N 1
ATOM 628 C CA . ASP A 1 90 ? -0.009 -0.895 6.620 1.00 90.31 90 ASP A CA 1
ATOM 629 C C . ASP A 1 90 ? 1.195 -0.881 5.671 1.00 90.31 90 ASP A C 1
ATOM 631 O O . ASP A 1 90 ? 2.131 -1.668 5.829 1.00 90.31 90 ASP A O 1
ATOM 635 N N . ALA A 1 91 ? 1.172 0.019 4.690 1.00 90.31 91 ALA A N 1
ATOM 636 C CA . ALA A 1 91 ? 2.244 0.201 3.723 1.00 90.31 91 ALA A CA 1
ATOM 637 C C . ALA A 1 91 ? 3.601 0.407 4.408 1.00 90.31 91 ALA A C 1
ATOM 639 O O . ALA A 1 91 ? 4.584 -0.199 3.988 1.00 90.31 91 ALA A O 1
ATOM 640 N N . CYS A 1 92 ? 3.650 1.175 5.500 1.00 90.75 92 CYS A N 1
ATOM 641 C CA . CYS A 1 92 ? 4.898 1.446 6.217 1.00 90.75 92 CYS A CA 1
ATOM 642 C C . CYS A 1 92 ? 5.499 0.191 6.880 1.00 90.75 92 CYS A C 1
ATOM 644 O O . CYS A 1 92 ? 6.675 0.190 7.230 1.00 90.75 92 CYS A O 1
ATOM 646 N N . SER A 1 93 ? 4.714 -0.881 7.046 1.00 89.88 93 SER A N 1
ATOM 647 C CA . SER A 1 93 ? 5.182 -2.165 7.591 1.00 89.88 93 SER A CA 1
ATOM 648 C C . SER A 1 93 ? 5.785 -3.097 6.529 1.00 89.88 93 SER A C 1
ATOM 650 O O . SER A 1 93 ? 6.262 -4.180 6.868 1.00 89.88 93 SER A O 1
ATOM 652 N N . LEU A 1 94 ? 5.744 -2.719 5.247 1.00 87.38 94 LEU A N 1
ATOM 653 C CA . LEU A 1 94 ? 6.322 -3.494 4.149 1.00 87.38 94 LEU A CA 1
ATOM 654 C C . LEU A 1 94 ? 7.769 -3.066 3.877 1.00 87.38 94 LEU A C 1
ATOM 656 O O . LEU A 1 94 ? 8.115 -1.894 4.009 1.00 87.38 94 LEU A O 1
ATOM 660 N N . THR A 1 95 ? 8.606 -4.013 3.441 1.00 84.50 95 THR A N 1
ATOM 661 C CA . THR A 1 95 ? 10.020 -3.762 3.116 1.00 84.50 95 THR A CA 1
ATOM 662 C C . THR A 1 95 ? 10.333 -4.239 1.691 1.00 84.50 95 THR A C 1
ATOM 664 O O . THR A 1 95 ? 10.322 -5.448 1.459 1.00 84.50 95 THR A O 1
ATOM 667 N N . PRO A 1 96 ? 10.655 -3.338 0.741 1.00 83.88 96 PRO A N 1
ATOM 668 C CA . PRO A 1 96 ? 10.646 -1.877 0.879 1.00 83.88 96 PRO A CA 1
ATOM 669 C C . PRO A 1 96 ? 9.220 -1.314 1.024 1.00 83.88 96 PRO A C 1
ATOM 671 O O . PRO A 1 96 ? 8.278 -1.864 0.452 1.00 83.88 96 PRO A O 1
ATOM 674 N N . SER A 1 97 ? 9.064 -0.206 1.762 1.00 87.69 97 SER A N 1
ATOM 675 C CA . SER A 1 97 ? 7.751 0.433 1.924 1.00 87.69 97 SER A CA 1
ATOM 676 C C . SER A 1 97 ? 7.293 1.020 0.586 1.00 87.69 97 SER A C 1
ATOM 678 O O . SER A 1 97 ? 8.021 1.826 -0.006 1.00 87.69 97 SER A O 1
ATOM 680 N N . PRO A 1 98 ? 6.085 0.676 0.105 1.00 89.19 98 PRO A N 1
ATOM 681 C CA . PRO A 1 98 ? 5.537 1.253 -1.107 1.00 89.19 98 PRO A CA 1
ATOM 682 C C . PRO A 1 98 ? 4.999 2.673 -0.893 1.00 89.19 98 PRO A C 1
ATOM 684 O O . PRO A 1 98 ? 4.572 3.287 -1.860 1.00 89.19 98 PRO A O 1
ATOM 687 N N . SER A 1 99 ? 4.970 3.224 0.327 1.00 89.75 99 SER A N 1
ATOM 688 C CA . SER A 1 99 ? 4.496 4.593 0.577 1.00 89.75 99 SER A CA 1
ATOM 689 C C . SER A 1 99 ? 5.356 5.342 1.592 1.00 89.75 99 SER A C 1
ATOM 691 O O . SER A 1 99 ? 6.101 4.750 2.369 1.00 89.75 99 SER A O 1
ATOM 693 N N . LYS A 1 100 ? 5.231 6.672 1.585 1.00 90.94 100 LYS A N 1
ATOM 694 C CA . LYS A 1 100 ? 5.795 7.570 2.605 1.00 90.94 100 LYS A CA 1
ATOM 695 C C . LYS A 1 100 ? 4.807 7.883 3.729 1.00 90.94 100 LYS A C 1
ATOM 697 O O . LYS A 1 100 ? 5.171 8.560 4.682 1.00 90.94 100 LYS A O 1
ATOM 702 N N . ALA A 1 101 ? 3.560 7.440 3.608 1.00 91.38 101 ALA A N 1
ATOM 703 C CA . ALA A 1 101 ? 2.526 7.643 4.609 1.00 91.38 101 ALA A CA 1
ATOM 704 C C . ALA A 1 101 ? 1.827 6.325 4.926 1.00 91.38 101 ALA A C 1
ATOM 706 O O . ALA A 1 101 ? 1.763 5.418 4.091 1.00 91.38 101 ALA A O 1
ATOM 707 N N . HIS A 1 102 ? 1.254 6.257 6.122 1.00 91.31 102 HIS A N 1
ATOM 708 C CA . HIS A 1 102 ? 0.461 5.117 6.543 1.00 91.31 102 HIS A CA 1
ATOM 709 C C . HIS A 1 102 ? -0.779 4.978 5.653 1.00 91.31 102 HIS A C 1
ATOM 711 O O . HIS A 1 102 ? -1.660 5.844 5.624 1.00 91.31 102 HIS A O 1
ATOM 717 N N . LEU A 1 103 ? -0.835 3.881 4.901 1.00 91.25 103 LEU A N 1
ATOM 718 C CA . LEU A 1 103 ? -1.894 3.557 3.947 1.00 91.25 103 LEU A CA 1
ATOM 719 C C . LEU A 1 103 ? -2.218 2.075 4.051 1.00 91.25 103 LEU A C 1
ATOM 721 O O . LEU A 1 103 ? -1.326 1.252 4.223 1.00 91.25 103 LEU A O 1
ATOM 725 N N . CYS A 1 104 ? -3.493 1.733 3.903 1.00 90.25 104 CYS A N 1
ATOM 726 C CA . CYS A 1 104 ? -3.927 0.348 3.959 1.00 90.25 104 CYS A CA 1
ATOM 727 C C . CYS A 1 104 ? -3.889 -0.216 2.547 1.00 90.25 104 CYS A C 1
ATOM 729 O O . CYS A 1 104 ? -4.744 0.087 1.712 1.00 90.25 104 CYS A O 1
ATOM 731 N N . VAL A 1 105 ? -2.872 -1.030 2.288 1.00 90.00 105 VAL A N 1
ATOM 732 C CA . VAL A 1 105 ? -2.653 -1.692 1.004 1.00 90.00 105 VAL A CA 1
ATOM 733 C C . VAL A 1 105 ? -3.131 -3.134 1.084 1.00 90.00 105 VAL A C 1
ATOM 735 O O . VAL A 1 105 ? -2.970 -3.801 2.106 1.00 90.00 105 VAL A O 1
ATOM 738 N N . ALA A 1 106 ? -3.757 -3.624 0.020 1.00 85.56 106 ALA A N 1
ATOM 739 C CA . ALA A 1 106 ? -4.190 -5.011 -0.046 1.00 85.56 106 ALA A CA 1
ATOM 740 C C . ALA A 1 106 ? -2.961 -5.934 -0.048 1.00 85.56 106 ALA A C 1
ATOM 742 O O . ALA A 1 106 ? -2.030 -5.710 -0.834 1.00 85.56 106 ALA A O 1
ATOM 743 N N . HIS A 1 107 ? -2.968 -6.965 0.807 1.00 70.25 107 HIS A N 1
ATOM 744 C CA . HIS A 1 107 ? -1.909 -7.979 0.909 1.00 70.25 107 HIS A CA 1
ATOM 745 C C . HIS A 1 107 ? -2.314 -9.307 0.248 1.00 70.25 107 HIS A C 1
ATOM 747 O O . HIS A 1 107 ? -3.413 -9.834 0.532 1.00 70.25 107 HIS A O 1
#

pLDDT: mean 74.83, std 17.76, range [37.44, 91.38]

Mean predi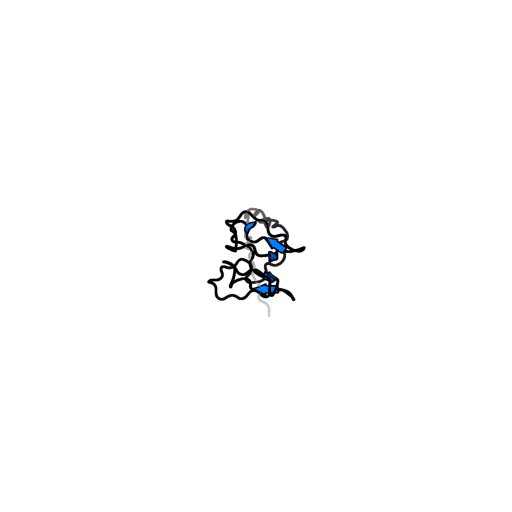cted aligned error: 14.81 Å

Solvent-accessible surface area (backbone atoms only — not comparable to full-atom values): 6904 Å² total; per-residue (Å²): 138,91,83,84,89,82,87,81,87,79,87,73,86,76,90,71,76,87,71,79,74,79,75,74,80,84,67,76,90,70,70,80,75,55,70,40,62,73,36,53,50,89,48,98,68,70,47,88,44,60,94,72,36,34,59,29,34,96,69,29,58,24,21,39,37,21,54,58,90,61,74,74,48,62,46,46,87,53,91,67,86,57,89,47,60,94,67,34,38,36,25,54,79,39,89,80,48,44,30,66,29,27,36,46,29,61,110

Radius of gyration: 28.17 Å; Cα contacts (8 Å, |Δi|>4): 145; chains: 1; bounding box: 39×68×78 Å

Secondary structure (DSSP, 8-state):
------------------PPP-PPP---------TTTT-BTTS-----PPTTEEE-GGGSSB--EEETTPPP-SBTTS-----PPTTEEEGGGSSS-S-SB--EEE-